Protein AF-A0A7W1LP65-F1 (afdb_monomer_lite)

Foldseek 3Di:
DPPVVVVVVVVVVVVVVVVVVVVPPDPPPPPPPPPPDPDDDDDDDDPDAQPDCDPVPDDDDNNVVRNVVD

Radius of gyration: 23.6 Å; chains: 1; bounding box: 33×24×67 Å

Secondary structure (DSSP, 8-state):
-HHHHHHHHHHHHHHHHHHHHHHT---------SS--SS-------SS--S-S-GGG--SHHHHHHHTT-

Sequence (70 aa):
MHGSKKRLTAVAAVSIAALALSACAESEREPSTGDGDGGGTFVFGTAGDPGSLDPAFATDGETFRVTRQM

Structure (mmCIF, N/CA/C/O backbone):
data_AF-A0A7W1LP65-F1
#
_entry.id   AF-A0A7W1LP65-F1
#
loop_
_atom_site.group_PDB
_atom_site.id
_atom_site.type_symbol
_atom_site.label_atom_id
_atom_site.label_alt_id
_atom_site.label_comp_id
_atom_site.label_asym_id
_atom_site.label_entity_id
_atom_site.label_seq_id
_atom_site.pdbx_PDB_ins_code
_atom_site.Cartn_x
_atom_site.Cartn_y
_atom_site.Cartn_z
_atom_site.occupancy
_atom_site.B_iso_or_equiv
_atom_site.auth_seq_id
_atom_site.auth_comp_id
_atom_site.auth_asym_id
_atom_site.auth_atom_id
_atom_site.pdbx_PDB_model_num
ATOM 1 N N . MET A 1 1 ? -4.531 -5.400 51.679 1.00 56.31 1 MET A N 1
ATOM 2 C CA . MET A 1 1 ? -4.021 -5.426 50.282 1.00 56.31 1 MET A CA 1
ATOM 3 C C . MET A 1 1 ? -5.076 -5.761 49.209 1.00 56.31 1 MET A C 1
ATOM 5 O O . MET A 1 1 ? -4.727 -5.760 48.039 1.00 56.31 1 MET A O 1
ATOM 9 N N . HIS A 1 2 ? -6.355 -6.019 49.532 1.00 59.44 2 HIS A N 1
ATOM 10 C CA . HIS A 1 2 ? -7.378 -6.367 48.522 1.00 59.44 2 HIS A CA 1
ATOM 11 C C . HIS A 1 2 ? -8.073 -5.160 47.861 1.00 59.44 2 HIS A C 1
ATOM 13 O O . HIS A 1 2 ? -8.541 -5.277 46.734 1.00 59.44 2 HIS A O 1
ATOM 19 N N . GLY A 1 3 ? -8.121 -3.999 48.524 1.00 67.69 3 GLY A N 1
ATOM 20 C CA . GLY A 1 3 ? -8.795 -2.803 47.999 1.00 67.69 3 GLY A CA 1
ATOM 21 C C . GLY A 1 3 ? -8.085 -2.170 46.798 1.00 67.69 3 GLY A C 1
ATOM 22 O O . GLY A 1 3 ? -8.734 -1.812 45.823 1.00 67.69 3 GLY A O 1
ATOM 23 N N . SER A 1 4 ? -6.753 -2.098 46.824 1.00 69.75 4 SER A N 1
ATOM 24 C CA . SER A 1 4 ? -5.945 -1.493 45.754 1.00 69.75 4 SER A CA 1
ATOM 25 C C . SER A 1 4 ? -6.022 -2.287 44.447 1.00 69.75 4 SER A C 1
ATOM 27 O O . SER A 1 4 ? -6.132 -1.704 43.376 1.00 69.75 4 SER A O 1
ATOM 29 N N . LYS A 1 5 ? -6.048 -3.625 44.543 1.00 77.44 5 LYS A N 1
ATOM 30 C CA . LYS A 1 5 ? -6.170 -4.526 43.386 1.00 77.44 5 LYS A CA 1
ATOM 31 C C . LYS A 1 5 ? -7.541 -4.395 42.715 1.00 77.44 5 LYS A C 1
ATOM 33 O O . LYS A 1 5 ? -7.607 -4.313 41.499 1.00 77.44 5 LYS A O 1
ATOM 38 N N . LYS A 1 6 ? -8.614 -4.283 43.512 1.00 79.56 6 LYS A N 1
ATOM 39 C CA . LYS A 1 6 ? -9.991 -4.062 43.025 1.00 79.56 6 LYS A CA 1
ATOM 40 C C . LYS A 1 6 ? -10.159 -2.706 42.325 1.00 79.56 6 LYS A C 1
ATOM 42 O O . LYS A 1 6 ? -10.897 -2.599 41.352 1.00 79.56 6 LYS A O 1
ATOM 47 N N . ARG A 1 7 ? -9.462 -1.671 42.809 1.00 82.00 7 ARG A N 1
ATOM 48 C CA . ARG A 1 7 ? -9.439 -0.346 42.167 1.00 82.00 7 ARG A CA 1
ATOM 49 C C . ARG A 1 7 ? -8.706 -0.385 40.829 1.00 82.00 7 ARG A C 1
ATOM 51 O O . ARG A 1 7 ? -9.219 0.143 39.852 1.00 82.00 7 ARG A O 1
ATOM 58 N N . LEU A 1 8 ? -7.558 -1.060 40.775 1.00 86.25 8 LEU A N 1
ATOM 59 C CA . LEU A 1 8 ? -6.791 -1.216 39.539 1.00 86.25 8 LEU A CA 1
ATOM 60 C C . LEU A 1 8 ? -7.593 -1.968 38.464 1.00 86.25 8 LEU A C 1
ATOM 62 O O . LEU A 1 8 ? -7.643 -1.533 37.318 1.00 86.25 8 LEU A O 1
ATOM 66 N N . THR A 1 9 ? -8.283 -3.050 38.843 1.00 90.00 9 THR A N 1
ATOM 67 C CA . THR A 1 9 ? -9.144 -3.803 37.917 1.00 90.00 9 THR A CA 1
ATOM 68 C C . THR A 1 9 ? -10.329 -2.981 37.419 1.00 90.00 9 THR A C 1
ATOM 70 O O . THR A 1 9 ? -10.688 -3.087 36.252 1.00 90.00 9 THR A O 1
ATOM 73 N N . ALA A 1 10 ? -10.920 -2.140 38.274 1.00 90.62 10 ALA A N 1
ATOM 74 C CA . ALA A 1 10 ? -12.022 -1.268 37.874 1.00 90.62 10 ALA A CA 1
ATOM 75 C C . ALA A 1 10 ? -11.570 -0.209 36.857 1.00 90.62 10 ALA A C 1
ATOM 77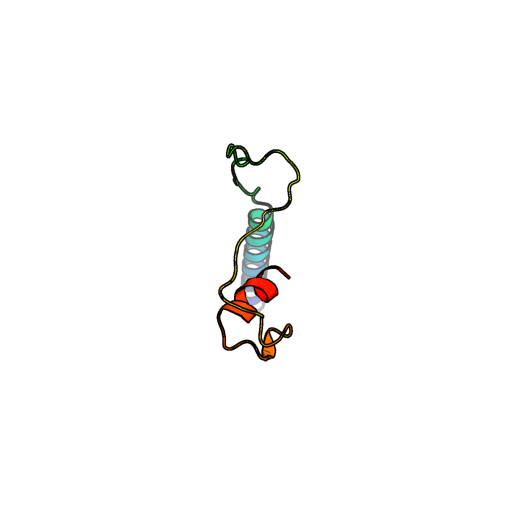 O O . ALA A 1 10 ? -12.244 -0.004 35.854 1.00 90.62 10 ALA A O 1
ATOM 78 N N . VAL A 1 11 ? -10.405 0.411 37.075 1.00 92.62 11 VAL A N 1
ATOM 79 C CA . VAL A 1 11 ? -9.835 1.382 36.128 1.00 92.62 11 VAL A CA 1
ATOM 80 C C . VAL A 1 11 ? -9.546 0.721 34.782 1.00 92.62 11 VAL A C 1
ATOM 82 O O . VAL A 1 11 ? -9.961 1.243 33.755 1.00 92.62 11 VAL A O 1
ATOM 85 N N . ALA A 1 12 ? -8.912 -0.454 34.777 1.00 93.44 12 ALA A N 1
ATOM 86 C CA . ALA A 1 12 ? -8.628 -1.179 33.539 1.00 93.44 12 ALA A CA 1
ATOM 87 C C . ALA A 1 12 ? -9.909 -1.531 32.760 1.00 93.44 12 ALA A C 1
ATOM 89 O O . ALA A 1 12 ? -9.960 -1.341 31.547 1.00 93.44 12 ALA A O 1
ATOM 90 N N . ALA A 1 13 ? -10.956 -1.988 33.453 1.00 94.19 13 ALA A N 1
ATOM 91 C CA . ALA A 1 13 ? -12.236 -2.314 32.828 1.00 94.19 13 ALA A CA 1
ATOM 92 C C . ALA A 1 13 ? -12.899 -1.085 32.182 1.00 94.19 13 ALA A C 1
ATOM 94 O O . ALA A 1 13 ? -13.393 -1.175 31.060 1.00 94.19 13 ALA A O 1
ATOM 95 N N . VAL A 1 14 ? -12.863 0.068 32.857 1.00 94.75 14 VAL A N 1
ATOM 96 C CA . VAL A 1 14 ? -13.400 1.327 32.316 1.00 94.75 14 VAL A CA 1
ATOM 97 C C . VAL A 1 14 ? -12.607 1.785 31.091 1.00 94.75 14 VAL A C 1
ATOM 99 O O . VAL A 1 14 ? -13.213 2.155 30.088 1.00 94.75 14 VAL A O 1
ATOM 102 N N . SER A 1 15 ? -11.274 1.710 31.128 1.00 92.88 15 SER A N 1
ATOM 103 C CA . SER A 1 15 ? -10.429 2.084 29.987 1.00 92.88 15 SER A CA 1
ATOM 104 C C . SER A 1 15 ? -10.702 1.219 28.756 1.00 92.88 15 SER A C 1
ATOM 106 O O . SER A 1 15 ? -10.815 1.742 27.650 1.00 92.88 15 SER A O 1
ATOM 108 N N . ILE A 1 16 ? -10.849 -0.097 28.938 1.00 94.69 16 ILE A N 1
ATOM 109 C CA . ILE A 1 16 ? -11.169 -1.024 27.843 1.00 94.69 16 ILE A CA 1
ATOM 110 C C . ILE A 1 16 ? -12.552 -0.714 27.264 1.00 94.69 16 ILE A C 1
ATOM 112 O O . ILE A 1 16 ? -12.701 -0.655 26.046 1.00 94.69 16 ILE A O 1
ATOM 116 N N . ALA A 1 17 ? -13.550 -0.475 28.119 1.00 91.75 17 ALA A N 1
ATOM 117 C CA . ALA A 1 17 ? -14.891 -0.119 27.670 1.00 91.75 17 ALA A CA 1
ATOM 118 C C . ALA A 1 17 ? -14.886 1.183 26.853 1.00 91.75 17 ALA A C 1
ATOM 120 O O . ALA A 1 17 ? -15.473 1.224 25.775 1.00 91.75 17 ALA A O 1
ATOM 121 N N . ALA A 1 18 ? -14.176 2.215 27.318 1.00 90.94 18 ALA A N 1
ATOM 122 C CA . ALA A 1 18 ? -14.053 3.486 26.607 1.00 90.94 18 ALA A CA 1
ATOM 123 C C . ALA A 1 18 ? -13.405 3.323 25.220 1.00 90.94 18 ALA A C 1
ATOM 125 O O . ALA A 1 18 ? -13.908 3.874 24.243 1.00 90.94 18 ALA A O 1
ATOM 126 N N . LEU A 1 19 ? -12.340 2.518 25.117 1.00 89.25 19 LEU A N 1
ATOM 127 C CA . LEU A 1 19 ? -11.690 2.214 23.839 1.00 89.25 19 LEU A CA 1
ATOM 128 C C . LEU A 1 19 ? -12.632 1.464 22.887 1.00 89.25 19 LEU A C 1
ATOM 130 O O . LEU A 1 19 ? -12.734 1.837 21.720 1.00 89.25 19 LEU A O 1
ATOM 134 N N . ALA A 1 20 ? -13.364 0.464 23.388 1.00 89.50 20 ALA A N 1
ATOM 135 C CA . ALA A 1 20 ? -14.337 -0.287 22.596 1.00 89.50 20 ALA A CA 1
ATOM 136 C C . ALA A 1 20 ? -15.478 0.605 22.072 1.00 89.50 20 ALA A C 1
ATOM 138 O O . ALA A 1 20 ? -15.873 0.480 20.919 1.00 89.50 20 ALA A O 1
ATOM 139 N N . LEU A 1 21 ? -15.962 1.543 22.891 1.00 86.62 21 LEU A N 1
ATOM 140 C CA . LEU A 1 21 ? -16.972 2.529 22.494 1.00 86.62 21 LEU A CA 1
ATOM 141 C C . LEU A 1 21 ? -16.446 3.504 21.426 1.00 86.62 21 LEU A C 1
ATOM 143 O O . LEU A 1 21 ? -17.172 3.817 20.488 1.00 86.62 21 LEU A O 1
ATOM 147 N N . SER A 1 22 ? -15.187 3.947 21.528 1.00 83.75 22 SER A N 1
ATOM 148 C CA . SER A 1 22 ? -14.563 4.817 20.515 1.00 83.75 22 SER A CA 1
ATOM 149 C C . SER A 1 22 ? -14.204 4.100 19.210 1.00 83.75 22 SER A C 1
ATOM 151 O O . SER A 1 22 ? -14.101 4.744 18.172 1.00 83.75 22 SER A O 1
ATOM 153 N N . ALA A 1 23 ? -14.040 2.774 19.237 1.00 83.38 23 ALA A N 1
ATOM 154 C CA . ALA A 1 23 ? -13.738 1.983 18.045 1.00 83.38 23 ALA A CA 1
ATOM 155 C C . ALA A 1 23 ? -14.931 1.873 17.079 1.00 83.38 23 ALA A C 1
ATOM 157 O O . ALA A 1 23 ? -14.733 1.605 15.899 1.00 83.38 23 ALA A O 1
ATOM 158 N N . CYS A 1 24 ? -16.154 2.107 17.566 1.00 80.50 24 CYS A N 1
ATOM 159 C CA . CYS A 1 24 ? -17.358 2.198 16.740 1.00 80.50 24 CYS A CA 1
ATOM 160 C C . CYS A 1 24 ? -17.619 3.616 16.208 1.00 80.50 24 CYS A C 1
ATOM 162 O O . CYS A 1 24 ? -18.723 3.879 15.735 1.00 80.50 24 CYS A O 1
ATOM 164 N N . ALA A 1 25 ? -16.659 4.544 16.311 1.00 79.62 25 ALA A N 1
ATOM 165 C CA . ALA A 1 25 ? -16.785 5.830 15.638 1.00 79.62 25 ALA A CA 1
ATOM 166 C C . ALA A 1 25 ? -16.917 5.591 14.127 1.00 79.62 25 ALA A C 1
ATOM 168 O O . ALA A 1 25 ? -16.031 5.007 13.499 1.00 79.62 25 ALA A O 1
ATOM 169 N N . GLU A 1 26 ? -18.051 6.017 13.571 1.00 75.00 26 GLU A N 1
ATOM 170 C CA . GLU A 1 26 ? -18.293 6.000 12.133 1.00 75.00 26 GLU A CA 1
ATOM 171 C C . GLU A 1 26 ? -17.202 6.822 11.441 1.00 75.00 26 GLU A C 1
ATOM 173 O O . GLU A 1 26 ? -16.809 7.890 11.918 1.00 75.00 26 GLU A O 1
ATOM 178 N N . SER A 1 27 ? -16.675 6.313 10.329 1.00 74.00 27 SER A N 1
ATOM 179 C CA . SER A 1 27 ? -15.716 7.090 9.551 1.00 74.00 27 SER A CA 1
ATOM 180 C C . SER A 1 27 ? -16.468 8.219 8.855 1.00 74.00 27 SER A C 1
ATOM 182 O O . SER A 1 27 ? -17.183 7.962 7.894 1.00 74.00 27 SER A O 1
ATOM 184 N N . GLU A 1 28 ? -16.232 9.471 9.254 1.00 73.56 28 GLU A N 1
ATOM 185 C CA . GLU A 1 28 ? -16.629 10.671 8.493 1.00 73.56 28 GLU A CA 1
ATOM 186 C C . GLU A 1 28 ? -15.775 10.833 7.219 1.00 73.56 28 GLU A C 1
ATOM 188 O O . GLU A 1 28 ? -15.293 11.914 6.878 1.00 73.56 28 GLU A O 1
ATOM 193 N N . ARG A 1 29 ? -15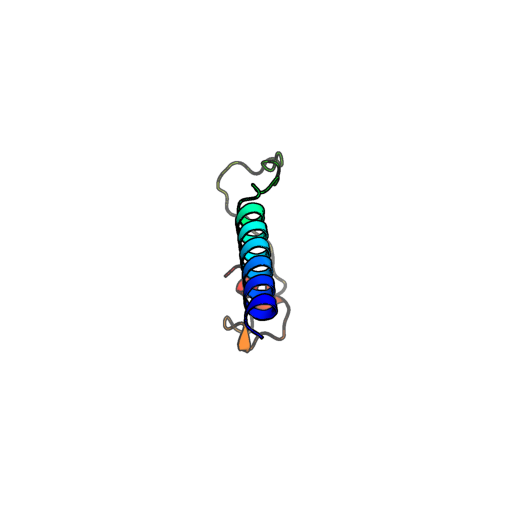.534 9.733 6.494 1.00 77.00 29 ARG A N 1
ATOM 194 C CA . ARG A 1 29 ? -15.172 9.848 5.088 1.00 77.00 29 ARG A CA 1
ATOM 195 C C . ARG A 1 29 ? -16.424 10.343 4.404 1.00 77.00 29 ARG A C 1
ATOM 197 O O . ARG A 1 29 ? -17.332 9.558 4.145 1.00 77.00 29 ARG A O 1
ATOM 204 N N . GLU A 1 30 ? -16.446 11.643 4.139 1.00 73.19 30 GLU A N 1
ATOM 205 C CA . GLU A 1 30 ? -17.392 12.211 3.196 1.00 73.19 30 GLU A CA 1
ATOM 206 C C . GLU A 1 30 ? -17.438 11.285 1.975 1.00 73.19 30 GLU A C 1
ATOM 208 O O . GLU A 1 30 ? -16.367 10.901 1.473 1.00 73.19 30 GLU A O 1
ATOM 213 N N . PRO A 1 31 ? -18.633 10.867 1.520 1.00 60.94 31 PRO A N 1
ATOM 214 C CA . PRO A 1 31 ? -18.733 10.143 0.267 1.00 60.94 31 PRO A CA 1
ATOM 215 C C . PRO A 1 31 ? -18.014 11.004 -0.761 1.00 60.94 31 PRO A C 1
ATOM 217 O O . PRO A 1 31 ? -18.330 12.184 -0.910 1.00 60.94 31 PRO A O 1
ATOM 220 N N . SER A 1 32 ? -16.975 10.450 -1.385 1.00 63.56 32 SER A N 1
ATOM 221 C CA . SER A 1 32 ? -16.176 11.191 -2.346 1.00 63.56 32 SER A CA 1
ATOM 222 C C . SER A 1 32 ? -17.120 11.732 -3.415 1.00 63.56 32 SER A C 1
ATOM 224 O O . SER A 1 32 ? -17.622 10.973 -4.234 1.00 63.56 32 SER A O 1
ATOM 226 N N . THR A 1 33 ? -17.373 13.037 -3.394 1.00 58.03 33 THR A N 1
ATOM 227 C CA . THR A 1 33 ? -18.109 13.760 -4.438 1.00 58.03 33 THR A CA 1
ATOM 228 C C . THR A 1 33 ? -17.232 14.037 -5.652 1.00 58.03 33 THR A C 1
ATOM 230 O O . THR A 1 33 ? -17.659 14.727 -6.571 1.00 58.03 33 THR A O 1
ATOM 233 N N . GLY A 1 34 ? -16.010 13.493 -5.676 1.00 59.56 34 GLY A N 1
ATO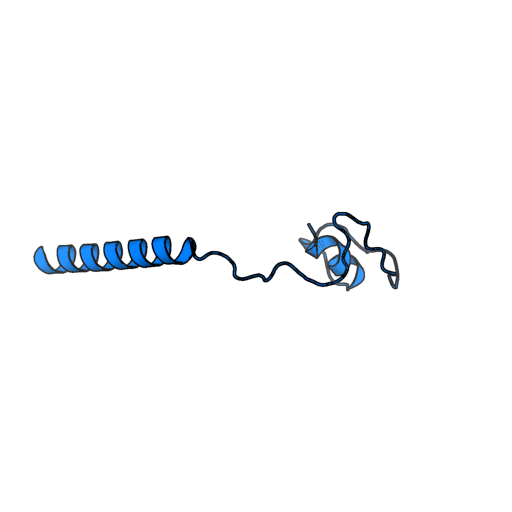M 234 C CA . GLY A 1 34 ? -15.257 13.380 -6.912 1.00 59.56 34 GLY A CA 1
ATOM 235 C C . GLY A 1 34 ? -16.057 12.539 -7.897 1.00 59.56 34 GLY A C 1
ATOM 236 O O . GLY A 1 34 ? -16.625 11.521 -7.506 1.00 59.56 34 GLY A O 1
ATOM 237 N N . ASP A 1 35 ? -16.080 12.967 -9.153 1.00 60.41 35 ASP A N 1
ATOM 238 C CA . ASP A 1 35 ? -16.714 12.323 -10.307 1.00 60.41 35 ASP A CA 1
ATOM 239 C C . ASP A 1 35 ? -16.102 10.939 -10.646 1.00 60.41 35 ASP A C 1
ATOM 241 O O . ASP A 1 35 ? -15.831 10.612 -11.799 1.00 60.41 35 ASP A O 1
ATOM 245 N N . GLY A 1 36 ? -15.810 10.113 -9.642 1.00 63.16 36 GLY A N 1
ATOM 246 C CA . GLY A 1 36 ? -15.521 8.700 -9.789 1.00 63.16 36 GLY A CA 1
ATOM 247 C C . GLY A 1 36 ? -16.843 7.960 -9.862 1.00 63.16 36 GLY A C 1
ATOM 248 O O . GLY A 1 36 ? -17.342 7.491 -8.840 1.00 63.16 36 GLY A O 1
ATOM 249 N N . ASP A 1 37 ? -17.415 7.901 -11.064 1.00 58.25 37 ASP A N 1
ATOM 250 C CA . ASP A 1 37 ? -18.541 7.024 -11.384 1.00 58.25 37 ASP A CA 1
ATOM 251 C C . ASP A 1 37 ? -18.279 5.628 -10.790 1.00 58.25 37 ASP A C 1
ATOM 253 O O . ASP A 1 37 ? -17.180 5.073 -10.908 1.00 58.25 37 ASP A O 1
ATOM 257 N N . GLY A 1 38 ? -19.252 5.118 -10.036 1.00 61.03 38 GLY A N 1
ATOM 258 C CA . GLY A 1 38 ? -19.097 3.926 -9.215 1.00 61.03 38 GLY A CA 1
ATOM 259 C C . GLY A 1 38 ? -18.618 2.728 -10.032 1.00 61.03 38 GLY A C 1
ATOM 260 O O . GLY A 1 38 ? -19.341 2.223 -10.882 1.00 61.03 38 GLY A O 1
ATOM 261 N N . GLY A 1 39 ? -17.422 2.229 -9.716 1.00 71.88 39 GLY A N 1
ATOM 262 C CA . GLY A 1 39 ? -16.843 1.069 -10.388 1.00 71.88 39 GLY A CA 1
ATOM 263 C C . GLY A 1 39 ? -16.230 1.421 -11.743 1.00 71.88 39 GLY A C 1
ATOM 264 O O . GLY A 1 39 ? -16.893 1.437 -12.772 1.00 71.88 39 GLY A O 1
ATOM 265 N N . GLY A 1 40 ? -14.914 1.611 -11.755 1.00 75.81 40 GLY A N 1
ATOM 266 C CA . GLY A 1 40 ? -14.135 1.812 -12.971 1.00 75.81 40 GLY A CA 1
ATOM 267 C C . GLY A 1 40 ? -12.706 1.314 -12.794 1.00 75.81 40 GLY A C 1
ATOM 268 O O . GLY A 1 40 ? -12.214 1.170 -11.674 1.00 75.81 40 GLY A O 1
ATOM 269 N N . THR A 1 41 ? -12.025 1.026 -13.901 1.00 84.25 41 THR A N 1
ATOM 270 C CA . THR A 1 41 ? -10.599 0.684 -13.877 1.00 84.25 41 THR A CA 1
ATOM 271 C C . THR A 1 41 ? -9.774 1.965 -13.908 1.00 84.25 41 THR A C 1
ATOM 273 O O . THR A 1 41 ? -9.745 2.665 -14.918 1.00 84.25 41 THR A O 1
ATOM 276 N N . PHE A 1 42 ? -9.068 2.259 -12.818 1.00 83.44 42 PHE A N 1
ATOM 277 C CA . PHE A 1 42 ? -8.039 3.293 -12.821 1.00 83.44 42 PHE A CA 1
ATOM 278 C C . PHE A 1 42 ? -6.767 2.745 -13.482 1.00 83.44 42 PHE A C 1
ATOM 280 O O . PHE A 1 42 ? -6.154 1.808 -12.973 1.00 83.44 42 PHE A O 1
ATOM 287 N N . VAL A 1 43 ? -6.380 3.316 -14.626 1.00 87.00 43 VAL A N 1
ATOM 288 C CA . VAL A 1 43 ? -5.169 2.933 -15.366 1.00 87.00 43 VAL A CA 1
ATOM 289 C C . VAL A 1 43 ? -4.135 4.046 -15.241 1.00 87.00 43 VAL A C 1
ATOM 291 O O . VAL A 1 43 ? -4.393 5.187 -15.618 1.00 87.00 43 VAL A O 1
ATOM 294 N N . PHE A 1 44 ? -2.949 3.706 -14.742 1.00 86.31 44 PHE A N 1
ATOM 295 C CA . PHE A 1 44 ? -1.812 4.615 -14.614 1.00 86.31 44 PHE A CA 1
ATOM 296 C C . PHE A 1 44 ? -0.562 4.003 -15.255 1.00 86.31 44 PHE A C 1
ATOM 298 O O . PHE A 1 44 ? -0.397 2.786 -15.286 1.00 86.31 44 PHE A O 1
ATOM 305 N N . GLY A 1 45 ? 0.314 4.855 -15.790 1.00 89.12 45 GLY A N 1
ATOM 306 C CA . GLY A 1 45 ? 1.581 4.430 -16.384 1.00 89.12 45 GLY A CA 1
ATOM 307 C C . GLY A 1 45 ? 2.657 4.139 -15.335 1.00 89.12 45 GLY A C 1
ATOM 308 O O . GLY A 1 45 ? 2.671 4.738 -14.257 1.00 89.12 45 GLY A O 1
ATOM 309 N N . THR A 1 46 ? 3.583 3.249 -15.681 1.00 88.69 46 THR A N 1
ATOM 310 C CA . THR A 1 46 ? 4.769 2.902 -14.887 1.00 88.69 46 THR A CA 1
ATOM 311 C C . THR A 1 46 ? 6.049 3.236 -15.661 1.00 88.69 46 THR A C 1
ATOM 313 O O . THR A 1 46 ? 6.036 3.302 -16.891 1.00 88.69 46 THR A O 1
ATOM 316 N N . ALA A 1 47 ? 7.152 3.476 -14.944 1.00 90.88 47 ALA A N 1
ATOM 317 C CA . ALA A 1 47 ? 8.463 3.639 -15.562 1.00 90.88 47 ALA A CA 1
ATOM 318 C C . ALA A 1 47 ? 9.071 2.305 -16.049 1.00 90.88 47 ALA A C 1
ATOM 320 O O . ALA A 1 47 ? 9.976 2.340 -16.882 1.00 90.88 47 ALA A O 1
ATOM 321 N N . GLY A 1 48 ? 8.596 1.153 -15.558 1.00 91.31 48 GLY A N 1
ATOM 322 C CA . GLY A 1 48 ? 9.098 -0.173 -15.929 1.00 91.31 48 GLY A CA 1
ATOM 323 C C . GLY A 1 48 ? 8.471 -1.313 -15.119 1.00 91.31 48 GLY A C 1
ATOM 324 O O . GLY A 1 48 ? 7.666 -1.090 -14.220 1.00 91.31 48 GLY A O 1
ATOM 325 N N . ASP A 1 49 ? 8.846 -2.550 -15.432 1.00 94.31 49 ASP A N 1
ATOM 326 C CA . ASP A 1 49 ? 8.295 -3.725 -14.752 1.00 94.31 49 ASP A CA 1
ATOM 327 C C . ASP A 1 49 ? 8.733 -3.813 -13.274 1.00 94.31 49 ASP A C 1
ATOM 329 O O . ASP A 1 49 ? 9.854 -3.414 -12.935 1.00 94.31 49 ASP A O 1
ATOM 333 N N . PRO A 1 50 ? 7.892 -4.366 -12.378 1.00 93.38 50 PRO A N 1
ATOM 334 C CA . PRO A 1 50 ? 8.293 -4.640 -11.003 1.00 93.38 50 PRO A CA 1
ATOM 335 C C . PRO A 1 50 ? 9.354 -5.749 -10.957 1.00 93.38 50 PRO A C 1
ATOM 337 O O . PRO A 1 50 ? 9.242 -6.766 -11.642 1.00 93.38 50 PRO A O 1
ATOM 340 N N . GLY A 1 51 ? 10.368 -5.586 -10.104 1.00 93.19 51 GLY A N 1
ATOM 341 C CA . GLY A 1 51 ? 11.427 -6.588 -9.930 1.00 93.19 51 GLY A CA 1
ATOM 342 C C . GLY A 1 51 ? 10.989 -7.828 -9.141 1.00 93.19 51 GLY A C 1
ATOM 343 O O . GLY A 1 51 ? 11.574 -8.899 -9.295 1.00 93.19 51 GLY A O 1
ATOM 344 N N . SER A 1 52 ? 9.964 -7.696 -8.294 1.00 91.75 52 SER A N 1
ATOM 345 C CA . SER A 1 52 ? 9.355 -8.784 -7.519 1.00 91.75 52 SER A CA 1
ATOM 346 C C . SER A 1 52 ? 7.890 -8.461 -7.201 1.00 91.75 52 SER A C 1
ATOM 348 O O . SER A 1 52 ? 7.477 -7.307 -7.264 1.00 91.75 52 SER A O 1
ATOM 350 N N . LEU A 1 53 ? 7.100 -9.474 -6.834 1.00 92.44 53 LEU A N 1
ATOM 351 C CA . LEU A 1 53 ? 5.746 -9.305 -6.281 1.00 92.44 53 LEU A CA 1
ATOM 352 C C . LEU A 1 53 ? 5.668 -9.628 -4.782 1.00 92.44 53 LEU A C 1
ATOM 354 O O . LEU A 1 53 ? 4.614 -9.462 -4.174 1.00 92.44 53 LEU A O 1
ATOM 358 N N . ASP A 1 54 ? 6.769 -10.079 -4.181 1.00 92.56 54 ASP A N 1
ATOM 359 C CA . ASP A 1 54 ? 6.852 -10.305 -2.741 1.00 92.56 54 ASP A CA 1
ATOM 360 C C . ASP A 1 54 ? 7.313 -9.012 -2.039 1.00 92.56 54 ASP A C 1
ATOM 362 O O . ASP A 1 54 ? 8.455 -8.579 -2.255 1.00 92.56 54 ASP A O 1
ATOM 366 N N . PRO A 1 55 ? 6.470 -8.389 -1.187 1.00 91.62 55 PRO A N 1
ATOM 367 C CA . PRO A 1 55 ? 6.828 -7.165 -0.475 1.00 91.62 55 PRO A CA 1
ATOM 368 C C . PRO A 1 55 ? 8.052 -7.324 0.435 1.00 91.62 55 PRO A C 1
ATOM 370 O O . PRO A 1 55 ? 8.716 -6.327 0.716 1.00 91.62 55 PRO A O 1
ATOM 373 N N . ALA A 1 56 ? 8.397 -8.541 0.868 1.00 94.12 56 ALA A N 1
ATOM 374 C CA . ALA A 1 56 ? 9.579 -8.788 1.693 1.00 94.12 56 ALA A CA 1
ATOM 375 C C . ALA A 1 56 ? 10.899 -8.483 0.962 1.00 94.12 56 ALA A C 1
ATOM 377 O O . ALA A 1 56 ? 11.901 -8.181 1.610 1.00 94.12 56 ALA A O 1
ATOM 378 N N . PHE A 1 57 ? 10.900 -8.525 -0.374 1.00 91.62 57 PHE A N 1
ATOM 379 C CA . PHE A 1 57 ? 12.077 -8.263 -1.210 1.00 91.62 57 PHE A CA 1
ATOM 380 C C . PHE A 1 57 ? 12.015 -6.912 -1.944 1.00 91.62 57 PHE A C 1
ATOM 382 O O . PHE A 1 57 ? 12.889 -6.603 -2.756 1.00 91.62 57 PHE A O 1
ATOM 389 N N . ALA A 1 58 ? 11.002 -6.087 -1.671 1.00 93.00 58 ALA A N 1
ATOM 390 C CA . ALA A 1 58 ? 10.800 -4.815 -2.354 1.00 93.00 58 ALA A CA 1
ATOM 391 C C . ALA A 1 58 ? 11.887 -3.786 -1.992 1.00 93.00 58 ALA A C 1
ATOM 393 O O . ALA A 1 58 ? 12.024 -3.387 -0.837 1.00 93.00 58 ALA A O 1
ATOM 394 N N . THR A 1 59 ? 12.641 -3.327 -2.996 1.00 93.12 59 THR A N 1
ATOM 395 C CA . THR A 1 59 ? 13.688 -2.291 -2.837 1.00 93.12 59 THR A CA 1
ATOM 396 C C . THR A 1 59 ? 13.525 -1.130 -3.828 1.00 93.12 59 THR A C 1
ATOM 398 O O . THR A 1 59 ? 14.184 -0.100 -3.702 1.00 93.12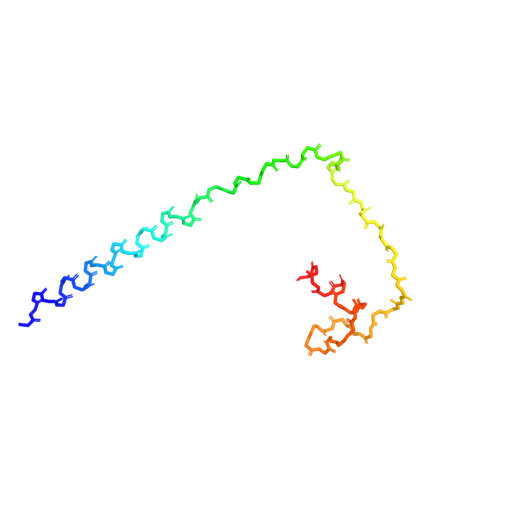 59 THR A O 1
ATOM 401 N N . ASP A 1 60 ? 12.618 -1.256 -4.797 1.00 91.06 60 ASP A N 1
ATOM 402 C CA . ASP A 1 60 ? 12.375 -0.268 -5.844 1.00 91.06 60 ASP A CA 1
ATOM 403 C C . ASP A 1 60 ? 10.927 0.254 -5.825 1.00 91.06 60 ASP A C 1
ATOM 405 O O . ASP A 1 60 ? 10.020 -0.340 -5.234 1.00 91.06 60 ASP A O 1
ATOM 409 N N . GLY A 1 61 ? 10.711 1.396 -6.481 1.00 91.56 61 GLY A N 1
ATOM 410 C CA . GLY A 1 61 ? 9.402 2.040 -6.538 1.00 91.56 61 GLY A CA 1
ATOM 411 C C . GLY A 1 61 ? 8.363 1.288 -7.373 1.00 91.56 61 GLY A C 1
ATOM 412 O O . GLY A 1 61 ? 7.176 1.382 -7.066 1.00 91.56 61 GLY A O 1
ATOM 413 N N . GLU A 1 62 ? 8.758 0.555 -8.414 1.00 93.44 62 GLU A N 1
ATOM 414 C CA . GLU A 1 62 ? 7.821 -0.186 -9.270 1.00 93.44 62 GLU A CA 1
ATOM 415 C C . GLU A 1 62 ? 7.200 -1.366 -8.518 1.00 93.44 62 GLU A C 1
ATOM 417 O O . GLU A 1 62 ? 5.978 -1.516 -8.500 1.00 93.44 62 GLU A O 1
ATOM 422 N N . THR A 1 63 ? 8.002 -2.108 -7.760 1.00 94.81 63 THR A N 1
ATOM 423 C CA . THR A 1 63 ? 7.544 -3.166 -6.854 1.00 94.81 63 THR A CA 1
ATOM 424 C C . THR A 1 63 ? 6.594 -2.617 -5.778 1.00 94.81 63 THR A C 1
ATOM 426 O O . THR A 1 63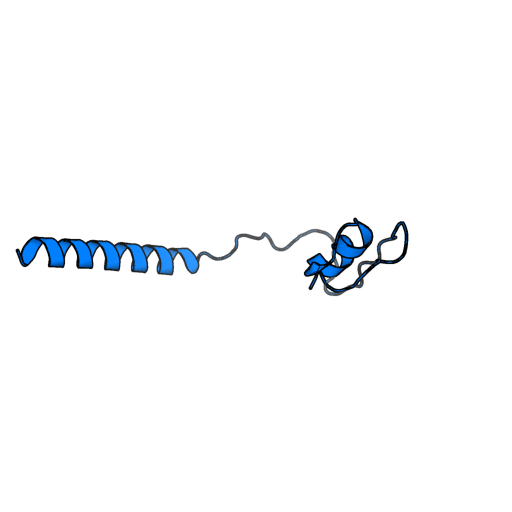 ? 5.541 -3.202 -5.495 1.00 94.81 63 THR A O 1
ATOM 429 N N . PHE A 1 64 ? 6.909 -1.456 -5.188 1.00 92.38 64 PHE A N 1
ATOM 430 C CA . PHE A 1 64 ? 6.057 -0.843 -4.161 1.00 92.38 64 PHE A CA 1
ATOM 431 C C . PHE A 1 64 ? 4.705 -0.338 -4.683 1.00 92.38 64 PHE A C 1
ATOM 433 O O . PHE A 1 64 ? 3.753 -0.292 -3.901 1.00 92.38 64 PHE A O 1
ATOM 440 N N . ARG A 1 65 ? 4.588 0.037 -5.965 1.00 91.31 65 ARG A N 1
ATOM 441 C CA . ARG A 1 65 ? 3.310 0.495 -6.548 1.00 91.31 65 ARG A CA 1
ATOM 442 C C . ARG A 1 65 ? 2.248 -0.604 -6.564 1.00 91.31 65 ARG A C 1
ATOM 444 O O . ARG A 1 65 ? 1.070 -0.312 -6.363 1.00 91.31 65 ARG A O 1
ATOM 451 N N . VAL A 1 66 ? 2.656 -1.851 -6.794 1.00 91.94 66 VAL A N 1
ATOM 452 C CA . VAL A 1 66 ? 1.743 -3.004 -6.834 1.00 91.94 66 VAL A CA 1
ATOM 453 C C . VAL A 1 66 ? 1.506 -3.553 -5.430 1.00 91.94 66 VAL A C 1
ATOM 455 O O . VAL A 1 66 ? 0.365 -3.689 -5.001 1.00 91.94 66 VAL A O 1
ATOM 458 N N . THR A 1 67 ? 2.577 -3.821 -4.682 1.00 94.94 67 THR A N 1
ATOM 459 C CA . THR A 1 67 ? 2.496 -4.540 -3.397 1.00 94.94 67 THR A CA 1
ATOM 460 C C . THR A 1 67 ? 1.761 -3.783 -2.287 1.00 94.94 67 THR A C 1
ATOM 462 O O . T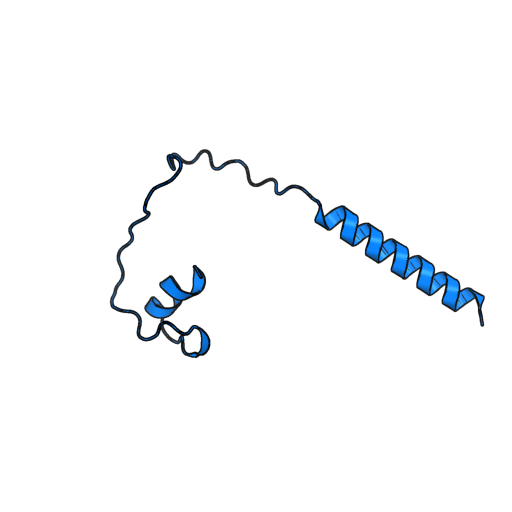HR A 1 67 ? 1.265 -4.414 -1.364 1.00 94.94 67 THR A O 1
ATOM 465 N N . ARG A 1 68 ? 1.636 -2.449 -2.365 1.00 91.94 68 ARG A N 1
ATOM 466 C CA . ARG A 1 68 ? 0.886 -1.637 -1.379 1.00 91.94 68 ARG A CA 1
ATOM 467 C C . ARG A 1 68 ? -0.625 -1.584 -1.614 1.00 91.94 68 ARG A C 1
ATOM 469 O O . ARG A 1 68 ? -1.326 -0.956 -0.825 1.00 91.94 68 ARG A O 1
ATOM 476 N N . GLN A 1 69 ? -1.106 -2.174 -2.703 1.00 87.38 69 GLN A N 1
ATOM 477 C CA . GLN A 1 69 ? -2.537 -2.280 -3.000 1.00 87.38 69 GLN A CA 1
ATOM 478 C C . GLN A 1 69 ? -3.124 -3.645 -2.610 1.00 87.38 69 GLN A C 1
ATOM 480 O O . GLN A 1 69 ? -4.326 -3.842 -2.769 1.00 87.38 69 GLN A O 1
ATOM 485 N N . MET A 1 70 ? -2.283 -4.567 -2.129 1.00 81.81 70 MET A N 1
ATOM 486 C CA . MET A 1 70 ? -2.645 -5.935 -1.751 1.00 81.81 70 MET A CA 1
ATOM 487 C C . MET A 1 70 ? -2.798 -6.074 -0.237 1.00 81.81 70 MET A C 1
ATOM 489 O O . MET A 1 70 ? -2.057 -5.375 0.493 1.00 81.81 70 MET A O 1
#

pLDDT: mean 83.24, std 11.67, range [56.31, 94.94]